Protein AF-A0A0H5SGI9-F1 (afdb_monomer)

Radius of gyration: 14.16 Å; Cα contacts (8 Å, |Δi|>4): 113; chains: 1; bounding box: 37×18×33 Å

pLDDT: mean 84.21, std 11.4, range [39.19, 93.5]

Solvent-accessible surface area (backbone atoms only — not comparable to full-atom values): 4647 Å² total; per-residue (Å²): 130,89,72,81,70,69,35,32,30,33,34,33,68,82,79,71,41,74,81,43,74,78,33,42,39,70,56,49,18,74,75,71,68,47,57,50,91,48,44,62,53,34,23,74,72,64,44,57,48,92,83,38,35,40,38,38,34,60,64,59,50,50,51,51,53,50,50,54,51,51,48,35,72,77,36,76,78,67,73,132

Structure (mmCIF, N/CA/C/O backbone):
data_AF-A0A0H5SGI9-F1
#
_entry.id   AF-A0A0H5SGI9-F1
#
loop_
_atom_site.group_PDB
_atom_site.id
_atom_site.type_symbol
_atom_site.label_atom_id
_atom_site.label_alt_id
_atom_site.label_comp_id
_atom_site.label_asym_id
_atom_site.label_entity_id
_atom_site.label_seq_id
_atom_site.pdbx_PDB_ins_code
_atom_site.Cartn_x
_atom_site.Cartn_y
_atom_site.Cartn_z
_atom_site.occupancy
_atom_site.B_iso_or_equiv
_atom_site.auth_seq_id
_atom_site.auth_comp_id
_atom_site.auth_asym_id
_atom_site.auth_atom_id
_atom_site.pdbx_PDB_model_num
ATOM 1 N N . MET A 1 1 ? 12.466 -3.855 -21.603 1.00 39.19 1 MET A N 1
ATOM 2 C CA . MET A 1 1 ? 11.237 -3.835 -20.780 1.00 39.19 1 MET A CA 1
ATOM 3 C C . MET A 1 1 ? 11.408 -2.744 -19.734 1.00 39.19 1 MET A C 1
ATOM 5 O O . MET A 1 1 ? 12.403 -2.786 -19.023 1.00 39.19 1 MET A O 1
ATOM 9 N N . LYS A 1 2 ? 10.542 -1.719 -19.702 1.00 41.16 2 LYS A N 1
ATOM 10 C CA . LYS A 1 2 ? 10.577 -0.710 -18.629 1.00 41.16 2 LYS A CA 1
ATOM 11 C C . LYS A 1 2 ? 10.242 -1.436 -17.325 1.00 41.16 2 LYS A C 1
ATOM 13 O O . LYS A 1 2 ? 9.168 -2.019 -17.232 1.00 41.16 2 LYS A O 1
ATOM 18 N N . GLY A 1 3 ? 11.190 -1.489 -16.392 1.00 54.69 3 GLY A N 1
ATOM 19 C CA . GLY A 1 3 ? 10.963 -2.099 -15.085 1.00 54.69 3 GLY A CA 1
ATOM 20 C C . GLY A 1 3 ? 9.858 -1.346 -14.351 1.00 54.69 3 GLY A C 1
ATOM 21 O O . GLY A 1 3 ? 9.821 -0.117 -14.418 1.00 54.69 3 GLY A O 1
ATOM 22 N N . ILE A 1 4 ? 8.967 -2.090 -13.694 1.00 59.53 4 ILE A N 1
ATOM 23 C CA . ILE A 1 4 ? 7.955 -1.544 -12.784 1.00 59.53 4 ILE A CA 1
ATOM 24 C C . ILE A 1 4 ? 8.673 -0.605 -11.812 1.00 59.53 4 ILE A C 1
ATOM 26 O O . ILE A 1 4 ? 9.700 -0.975 -11.229 1.00 59.53 4 ILE A O 1
ATOM 30 N N . 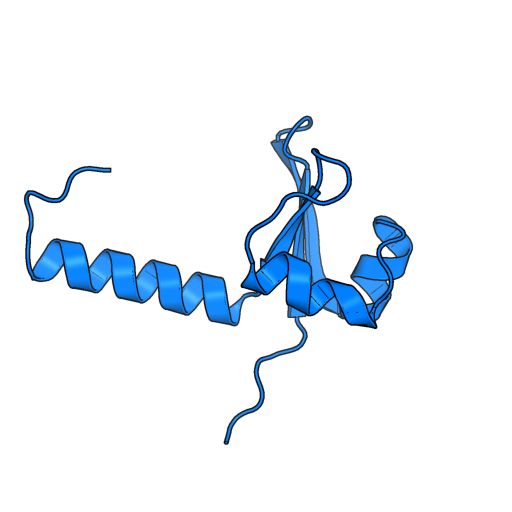SER A 1 5 ? 8.196 0.631 -11.687 1.00 66.06 5 SER A N 1
ATOM 31 C CA . SER A 1 5 ? 8.8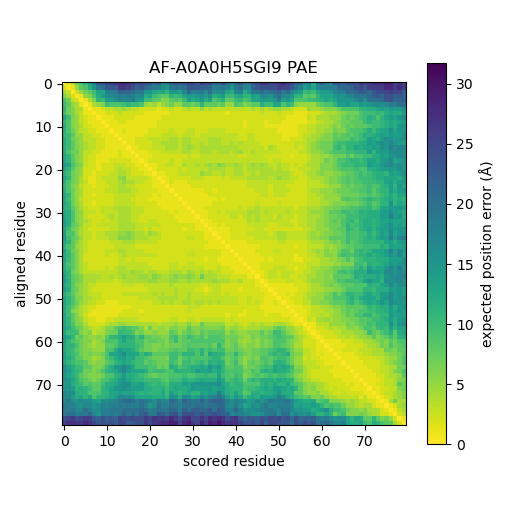09 1.587 -10.779 1.00 66.06 5 SER A CA 1
ATOM 32 C C . SER A 1 5 ? 8.664 1.077 -9.344 1.00 66.06 5 SER A C 1
ATOM 34 O O . SER A 1 5 ? 7.596 0.657 -8.900 1.00 66.06 5 SER A O 1
ATOM 36 N N . ASN A 1 6 ? 9.771 1.089 -8.599 1.00 79.62 6 ASN A N 1
ATOM 37 C CA . ASN A 1 6 ? 9.803 0.701 -7.186 1.00 79.62 6 ASN A CA 1
ATOM 38 C C . ASN A 1 6 ? 9.363 1.865 -6.286 1.00 79.62 6 ASN A C 1
ATOM 40 O O . ASN A 1 6 ? 10.019 2.160 -5.282 1.00 79.62 6 ASN A O 1
ATOM 44 N N . ILE A 1 7 ? 8.294 2.549 -6.695 1.00 90.06 7 ILE A N 1
ATOM 45 C CA . ILE A 1 7 ? 7.735 3.714 -6.022 1.00 90.06 7 ILE A CA 1
ATOM 46 C C . ILE A 1 7 ? 6.356 3.349 -5.477 1.00 90.06 7 ILE A C 1
ATOM 48 O O . ILE A 1 7 ? 5.487 2.874 -6.210 1.00 90.06 7 ILE A O 1
ATOM 52 N N . TYR A 1 8 ? 6.167 3.599 -4.186 1.00 91.44 8 TYR A N 1
ATOM 53 C CA . TYR A 1 8 ? 5.012 3.155 -3.428 1.00 91.44 8 TYR A CA 1
ATOM 54 C C . TYR A 1 8 ? 4.388 4.299 -2.634 1.00 91.44 8 TYR A C 1
ATOM 56 O O . TYR A 1 8 ? 5.080 5.185 -2.122 1.00 91.44 8 TYR A O 1
ATOM 64 N N . ASP A 1 9 ? 3.073 4.217 -2.482 1.00 92.81 9 ASP A N 1
ATOM 65 C CA . ASP A 1 9 ? 2.302 4.994 -1.522 1.00 92.81 9 ASP A CA 1
ATOM 66 C C . ASP A 1 9 ? 1.908 4.079 -0.355 1.00 92.81 9 ASP A C 1
ATOM 68 O O . ASP A 1 9 ? 1.677 2.878 -0.533 1.00 92.81 9 ASP A O 1
ATOM 72 N N . VAL A 1 10 ? 1.830 4.646 0.849 1.00 92.75 10 VAL A N 1
ATOM 73 C CA . VAL A 1 10 ? 1.356 3.947 2.049 1.00 92.75 10 VAL A CA 1
ATOM 74 C C . VAL A 1 10 ? 0.153 4.691 2.586 1.00 92.75 10 VAL A C 1
ATOM 76 O O . VAL A 1 10 ? 0.254 5.854 2.983 1.00 92.75 10 VAL A O 1
ATOM 79 N N . TYR A 1 11 ? -0.974 3.998 2.624 1.00 92.50 11 TYR A N 1
ATOM 80 C CA . TYR A 1 11 ? -2.232 4.527 3.110 1.00 92.50 11 TYR A CA 1
ATOM 81 C C . TYR A 1 1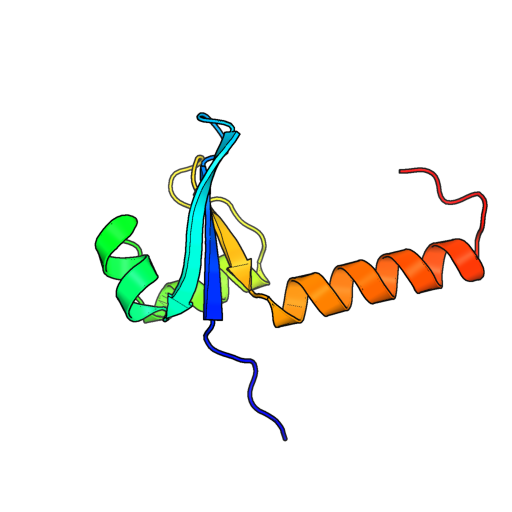1 ? -2.647 3.816 4.394 1.00 92.50 11 TYR A C 1
ATOM 83 O O . TYR A 1 11 ? -2.670 2.587 4.453 1.00 92.50 11 TYR A O 1
ATOM 91 N N . ASP A 1 12 ? -2.972 4.589 5.422 1.00 93.06 12 ASP A N 1
ATOM 92 C CA . ASP A 1 12 ? -3.536 4.087 6.666 1.00 93.06 12 ASP A CA 1
ATOM 93 C C . ASP A 1 12 ? -5.057 4.007 6.537 1.00 93.06 12 ASP A C 1
ATOM 95 O O . ASP A 1 12 ? -5.728 5.034 6.414 1.00 93.06 12 ASP A O 1
ATOM 99 N N . THR A 1 13 ? -5.607 2.793 6.553 1.00 91.81 13 THR A N 1
ATOM 100 C CA . THR A 1 13 ? -7.049 2.579 6.381 1.00 91.81 13 THR A CA 1
ATOM 101 C C . THR A 1 13 ? -7.860 2.928 7.623 1.00 91.81 13 THR A C 1
ATOM 103 O O . THR A 1 13 ? -9.065 3.125 7.507 1.00 91.81 13 THR A O 1
ATOM 106 N N . ILE A 1 14 ? -7.231 3.004 8.799 1.00 92.81 14 ILE A N 1
ATOM 107 C CA . ILE A 1 14 ? -7.906 3.356 10.055 1.00 92.81 14 ILE A CA 1
ATOM 108 C C . ILE A 1 14 ? -7.947 4.875 10.204 1.00 92.81 14 ILE A C 1
ATOM 110 O O . ILE A 1 14 ? -8.996 5.448 10.478 1.00 92.81 14 ILE A O 1
ATOM 114 N N . GLU A 1 15 ? -6.808 5.535 9.996 1.00 93.50 15 GLU A N 1
ATOM 115 C CA . GLU A 1 15 ? -6.709 6.998 10.094 1.00 93.50 15 GLU A CA 1
ATOM 116 C C . GLU A 1 15 ? -7.136 7.718 8.806 1.00 93.50 15 GLU A C 1
ATOM 118 O O . GLU A 1 15 ? -7.181 8.947 8.769 1.00 93.50 15 GLU A O 1
ATOM 123 N N . ASN A 1 16 ? -7.458 6.960 7.753 1.00 91.06 16 ASN A N 1
ATOM 124 C CA . ASN A 1 16 ? -7.958 7.443 6.467 1.00 91.06 16 ASN A CA 1
ATOM 125 C C . ASN A 1 16 ? -7.025 8.479 5.802 1.00 91.06 16 ASN A C 1
ATOM 127 O O . ASN A 1 16 ? -7.483 9.441 5.180 1.00 91.06 16 ASN A O 1
ATOM 131 N N . LYS A 1 17 ? -5.702 8.295 5.931 1.00 91.50 17 LYS A N 1
ATOM 132 C CA . LYS A 1 17 ? -4.682 9.252 5.467 1.00 91.50 17 LYS A CA 1
ATOM 133 C C . LYS A 1 17 ? -3.476 8.569 4.825 1.00 91.50 17 LYS A C 1
ATOM 135 O O . LYS A 1 17 ? -3.124 7.441 5.165 1.00 91.50 17 LYS A O 1
ATOM 140 N N . TYR A 1 18 ? -2.793 9.285 3.934 1.00 90.62 18 TYR A N 1
ATOM 141 C CA . TYR A 1 18 ? -1.499 8.841 3.415 1.00 90.62 18 TYR A CA 1
ATOM 142 C C . TYR A 1 18 ? -0.396 9.107 4.438 1.00 90.62 18 TYR A C 1
ATOM 144 O O . TYR A 1 18 ? -0.248 10.226 4.924 1.00 90.62 18 TYR A O 1
ATOM 152 N N . LEU A 1 19 ? 0.388 8.074 4.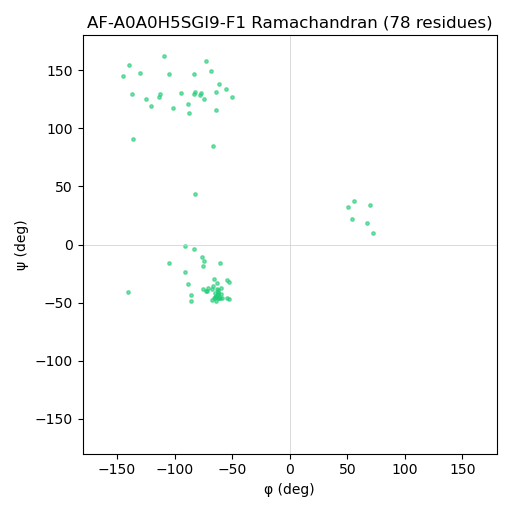740 1.00 91.00 19 LEU A N 1
ATOM 153 C CA . LEU A 1 19 ? 1.602 8.184 5.550 1.00 91.00 19 LEU A CA 1
ATOM 154 C C . LEU A 1 19 ? 2.817 8.503 4.681 1.00 91.00 19 LEU A C 1
ATOM 156 O O . LEU A 1 19 ? 3.720 9.212 5.113 1.00 91.00 19 LEU A O 1
ATOM 160 N N . LEU A 1 20 ? 2.832 7.973 3.457 1.00 91.50 20 LEU A N 1
ATOM 161 C CA . LEU A 1 20 ? 3.885 8.184 2.474 1.00 91.50 20 LEU A CA 1
ATOM 162 C C . LEU A 1 20 ? 3.283 8.243 1.075 1.00 91.50 20 LEU A C 1
ATOM 164 O O . LEU A 1 20 ? 2.336 7.516 0.771 1.00 91.50 20 LEU A O 1
ATOM 168 N N . GLN A 1 21 ? 3.871 9.079 0.225 1.00 91.94 21 GLN A N 1
ATOM 169 C CA . GLN A 1 21 ? 3.502 9.191 -1.179 1.00 91.94 21 GLN A CA 1
ATOM 170 C C . GLN A 1 21 ? 4.755 9.288 -2.041 1.00 91.94 21 GLN A C 1
ATOM 172 O O . GLN A 1 21 ? 5.613 10.135 -1.808 1.00 91.94 21 GLN A O 1
ATOM 177 N N . GLY A 1 22 ? 4.834 8.454 -3.069 1.00 89.56 22 GLY A N 1
ATOM 178 C CA . GLY A 1 22 ? 5.867 8.516 -4.087 1.00 89.56 22 GLY A CA 1
ATOM 179 C C . GLY A 1 22 ? 7.247 8.120 -3.578 1.00 89.56 22 GLY A C 1
ATOM 180 O O . GLY A 1 22 ? 8.231 8.680 -4.053 1.00 89.56 22 GLY A O 1
ATOM 181 N N . VAL A 1 23 ? 7.337 7.178 -2.636 1.00 90.19 23 VAL A N 1
ATOM 182 C CA . VAL A 1 23 ? 8.606 6.836 -1.975 1.00 90.19 23 VAL A CA 1
ATOM 183 C C . VAL A 1 23 ? 9.144 5.470 -2.372 1.00 90.19 23 VAL A C 1
ATOM 185 O O . VAL A 1 23 ? 8.430 4.614 -2.888 1.00 90.19 23 VAL A O 1
ATOM 188 N N . SER A 1 24 ? 10.429 5.247 -2.115 1.00 92.00 24 SER A N 1
ATOM 189 C CA . SER A 1 24 ? 11.076 3.964 -2.395 1.00 92.00 24 SER A CA 1
ATOM 190 C C . SER A 1 24 ? 10.650 2.860 -1.416 1.00 92.00 24 SER A C 1
ATOM 192 O O . SER A 1 24 ? 10.321 3.135 -0.264 1.00 92.00 24 SER A O 1
ATOM 194 N N . ALA A 1 25 ? 10.787 1.585 -1.808 1.00 90.69 25 ALA A N 1
ATOM 195 C CA . ALA A 1 25 ? 10.556 0.446 -0.900 1.00 90.69 25 ALA A CA 1
ATOM 196 C C . ALA A 1 25 ? 11.382 0.515 0.403 1.00 90.69 25 ALA A C 1
ATOM 198 O O . ALA A 1 25 ? 10.941 0.041 1.448 1.00 90.69 25 ALA A O 1
ATOM 199 N N . LYS A 1 26 ? 12.575 1.128 0.357 1.00 91.62 26 LYS A N 1
ATOM 200 C CA . LYS A 1 26 ? 13.432 1.348 1.534 1.00 91.62 26 LYS A CA 1
ATOM 201 C C . LYS A 1 26 ? 12.809 2.338 2.521 1.00 91.62 26 LYS A C 1
ATOM 203 O O . LYS A 1 26 ? 12.954 2.183 3.728 1.00 91.62 26 LYS A O 1
ATOM 208 N N . GLU A 1 27 ? 12.155 3.381 2.027 1.00 91.38 27 GLU A N 1
ATOM 209 C CA . GLU A 1 27 ? 11.458 4.348 2.880 1.00 91.38 27 GLU A CA 1
ATOM 210 C C . GLU A 1 27 ? 10.148 3.776 3.412 1.00 91.38 27 GLU A C 1
ATOM 212 O O . GLU A 1 27 ? 9.848 3.947 4.593 1.00 91.38 27 GLU A O 1
ATOM 217 N N . THR A 1 28 ? 9.425 3.012 2.589 1.00 92.00 28 THR A N 1
ATOM 218 C CA . THR A 1 28 ? 8.261 2.237 3.029 1.00 92.00 28 THR A CA 1
ATOM 219 C C . THR A 1 28 ? 8.613 1.317 4.198 1.00 92.00 28 THR A C 1
ATOM 221 O O . THR A 1 28 ? 7.892 1.302 5.197 1.00 92.00 28 THR A O 1
ATOM 224 N N . GLU A 1 29 ? 9.739 0.601 4.115 1.00 93.06 29 GLU A N 1
ATOM 225 C CA . GLU A 1 29 ? 10.249 -0.262 5.187 1.00 93.06 29 GLU A CA 1
ATOM 226 C C . GLU A 1 29 ? 10.496 0.515 6.482 1.00 93.06 29 GLU A C 1
ATOM 228 O O . GLU A 1 29 ? 10.046 0.088 7.541 1.00 93.06 29 GLU A O 1
ATOM 233 N N . LYS A 1 30 ? 11.139 1.685 6.412 1.00 91.12 30 LYS A N 1
ATOM 234 C CA . LYS A 1 30 ? 11.425 2.499 7.605 1.00 91.12 30 LYS A CA 1
ATOM 235 C C . LYS A 1 30 ? 10.170 2.917 8.374 1.00 91.12 30 LYS A C 1
ATOM 237 O O . LYS A 1 30 ? 10.215 2.976 9.596 1.00 91.12 30 LYS A O 1
ATOM 242 N N . ILE A 1 31 ? 9.080 3.231 7.674 1.00 86.56 31 ILE A N 1
ATOM 243 C CA . ILE A 1 31 ? 7.843 3.724 8.300 1.00 86.56 31 ILE A CA 1
ATOM 244 C C . ILE A 1 31 ? 6.939 2.582 8.758 1.00 86.56 31 ILE A C 1
ATOM 246 O O . ILE A 1 31 ? 6.371 2.633 9.845 1.00 86.56 31 ILE A O 1
ATOM 250 N N . THR A 1 32 ? 6.786 1.549 7.935 1.00 87.69 32 THR A N 1
ATOM 251 C CA . THR A 1 32 ? 5.834 0.460 8.209 1.00 87.69 32 THR A CA 1
ATOM 252 C C . THR A 1 32 ? 6.466 -0.692 8.997 1.00 87.69 32 THR A C 1
ATOM 254 O O . THR A 1 32 ? 5.768 -1.461 9.669 1.00 87.69 32 THR A O 1
ATOM 257 N N . GLY A 1 33 ? 7.791 -0.836 8.915 1.00 90.88 33 GLY A N 1
ATOM 258 C CA . GLY A 1 33 ? 8.530 -2.022 9.340 1.00 90.88 33 GLY A CA 1
ATOM 259 C C . GLY A 1 33 ? 8.339 -3.223 8.408 1.00 90.88 33 GLY A C 1
ATOM 260 O O . GLY A 1 33 ? 8.695 -4.335 8.787 1.00 90.88 33 GLY A O 1
ATOM 261 N N . LEU A 1 34 ? 7.716 -3.048 7.236 1.00 91.50 34 LEU A N 1
ATOM 262 C CA . LEU A 1 34 ? 7.575 -4.103 6.232 1.00 91.50 34 LEU A CA 1
ATOM 263 C C . LEU A 1 34 ? 8.923 -4.324 5.529 1.00 91.50 34 LEU A C 1
ATOM 265 O O . LEU A 1 34 ? 9.448 -3.365 4.962 1.00 91.50 34 LEU A O 1
ATOM 269 N N . PRO A 1 35 ? 9.472 -5.552 5.493 1.00 93.25 35 PRO A N 1
ATOM 270 C CA . PRO A 1 35 ? 10.733 -5.806 4.807 1.00 93.25 35 PRO A CA 1
ATOM 271 C C . PRO A 1 35 ? 10.688 -5.365 3.342 1.00 93.25 35 PRO A C 1
ATOM 273 O O . PRO A 1 35 ? 9.749 -5.698 2.612 1.00 93.25 35 PRO A O 1
ATOM 276 N N . ARG A 1 36 ? 11.726 -4.656 2.880 1.00 90.00 36 ARG A N 1
ATOM 277 C CA . ARG A 1 36 ? 11.772 -4.073 1.520 1.00 90.00 36 ARG A CA 1
ATOM 278 C C . ARG A 1 36 ? 11.489 -5.072 0.392 1.00 90.00 36 ARG A C 1
ATOM 280 O O . ARG A 1 36 ? 10.937 -4.699 -0.636 1.00 90.00 36 ARG A O 1
ATOM 287 N N . ASN A 1 37 ? 11.874 -6.336 0.574 1.00 88.50 37 ASN A N 1
ATOM 288 C CA . ASN A 1 37 ? 11.684 -7.410 -0.404 1.00 88.50 37 ASN A CA 1
ATOM 289 C C . ASN A 1 37 ? 10.239 -7.933 -0.459 1.00 88.50 37 ASN A C 1
ATOM 291 O O . ASN A 1 37 ? 9.915 -8.698 -1.361 1.00 88.50 37 ASN A O 1
ATOM 295 N N . GLN A 1 38 ? 9.387 -7.538 0.488 1.00 90.94 38 GLN A N 1
ATOM 296 C CA . GLN A 1 38 ? 7.966 -7.877 0.523 1.00 90.94 38 GLN A CA 1
ATOM 297 C C . GLN A 1 38 ? 7.060 -6.706 0.122 1.00 90.94 38 GLN A C 1
ATOM 299 O O . GLN A 1 38 ? 5.905 -6.944 -0.213 1.00 90.94 38 GLN A O 1
ATOM 304 N N . VAL A 1 39 ? 7.561 -5.464 0.100 1.00 90.75 39 VAL A N 1
ATOM 305 C CA . VAL A 1 39 ? 6.774 -4.262 -0.252 1.00 90.75 39 VAL A CA 1
ATOM 306 C C . VAL A 1 39 ? 6.060 -4.416 -1.598 1.00 90.75 39 VAL A C 1
ATOM 308 O O . VAL A 1 39 ? 4.860 -4.162 -1.687 1.00 90.75 39 VAL A O 1
ATOM 311 N N . SER A 1 40 ? 6.769 -4.894 -2.626 1.00 87.69 40 SER A N 1
ATOM 312 C CA . SER A 1 40 ? 6.185 -5.128 -3.951 1.00 87.69 40 SER A CA 1
ATOM 313 C C . SER A 1 40 ? 5.072 -6.169 -3.916 1.00 87.69 40 SER A C 1
ATOM 315 O O . SER A 1 40 ? 4.038 -5.971 -4.539 1.00 87.69 40 SER A O 1
ATOM 317 N N . ARG A 1 41 ? 5.252 -7.251 -3.155 1.00 88.25 41 ARG A N 1
ATOM 318 C CA . ARG A 1 41 ? 4.263 -8.323 -3.038 1.00 88.25 41 ARG A CA 1
ATOM 319 C C . ARG A 1 41 ? 2.958 -7.818 -2.431 1.00 88.25 41 ARG A C 1
ATOM 321 O O . ARG A 1 41 ? 1.903 -8.071 -2.989 1.00 88.25 41 ARG A O 1
ATOM 328 N N . TYR A 1 42 ? 3.031 -7.045 -1.348 1.00 91.25 42 TYR A N 1
ATOM 329 C CA . TYR A 1 42 ? 1.836 -6.442 -0.748 1.00 91.25 42 TYR A CA 1
ATOM 330 C C . TYR A 1 42 ? 1.136 -5.463 -1.696 1.00 91.25 42 TYR A C 1
ATOM 332 O O . TYR A 1 42 ?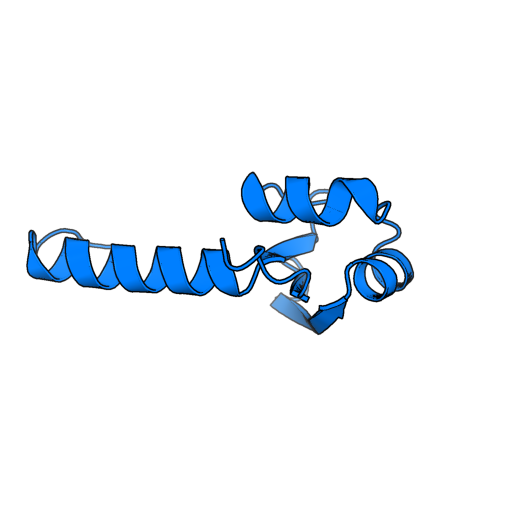 -0.091 -5.434 -1.741 1.00 91.25 42 TYR A O 1
ATOM 340 N N . ALA A 1 43 ? 1.905 -4.690 -2.467 1.00 88.62 43 ALA A N 1
ATOM 341 C CA . ALA A 1 43 ? 1.346 -3.782 -3.461 1.00 88.62 43 ALA A CA 1
ATOM 342 C C . ALA A 1 43 ? 0.631 -4.523 -4.605 1.00 88.62 43 ALA A C 1
ATOM 344 O O . ALA A 1 43 ? -0.490 -4.159 -4.950 1.00 88.62 43 ALA A O 1
ATOM 345 N N . ILE A 1 44 ? 1.265 -5.568 -5.149 1.00 84.00 44 ILE A N 1
ATOM 346 C CA . ILE A 1 44 ? 0.755 -6.376 -6.269 1.00 84.00 44 ILE A CA 1
ATOM 347 C C . ILE A 1 44 ? -0.477 -7.176 -5.846 1.00 84.00 44 ILE A C 1
ATOM 349 O O . ILE A 1 44 ? -1.496 -7.165 -6.533 1.00 84.00 44 ILE A O 1
ATOM 353 N N . ASP A 1 45 ? -0.398 -7.849 -4.697 1.00 85.12 45 ASP A N 1
ATOM 354 C CA . ASP A 1 45 ? -1.474 -8.710 -4.205 1.00 85.12 45 ASP A CA 1
ATOM 355 C C . ASP A 1 45 ? -2.652 -7.878 -3.650 1.00 85.12 45 ASP A C 1
ATOM 357 O O . ASP A 1 45 ? -3.740 -8.405 -3.421 1.00 85.12 45 ASP A O 1
ATOM 361 N N . GLY A 1 46 ? -2.452 -6.573 -3.417 1.00 82.75 46 GLY A N 1
ATOM 362 C CA . GLY A 1 46 ? -3.471 -5.659 -2.896 1.00 82.75 46 GLY A CA 1
ATOM 363 C C . GLY A 1 46 ? -3.898 -5.953 -1.453 1.00 82.75 46 GLY A C 1
ATOM 364 O O . GLY A 1 46 ? -4.967 -5.509 -1.030 1.00 82.75 46 GLY A O 1
ATOM 365 N N . ILE A 1 47 ? -3.085 -6.704 -0.705 1.00 88.38 47 ILE A N 1
ATOM 366 C CA . ILE A 1 47 ? -3.359 -7.137 0.672 1.00 88.38 47 ILE A CA 1
ATOM 367 C C . ILE A 1 47 ? -2.962 -6.029 1.659 1.00 88.38 47 ILE A C 1
ATOM 369 O O . ILE A 1 47 ? -1.991 -5.298 1.448 1.00 88.38 47 ILE A O 1
ATOM 373 N N . LEU A 1 48 ? -3.697 -5.911 2.768 1.00 90.94 48 LEU A N 1
ATOM 374 C CA . LEU A 1 48 ? -3.341 -5.001 3.856 1.00 90.94 48 LEU A CA 1
ATOM 375 C C . LEU A 1 48 ? -2.198 -5.573 4.698 1.00 90.94 48 LEU A C 1
ATOM 377 O O . LEU A 1 48 ? -2.253 -6.703 5.176 1.00 90.94 48 LEU A O 1
ATOM 381 N N . TYR A 1 49 ? -1.175 -4.765 4.943 1.00 92.25 49 TYR A N 1
ATOM 382 C CA . TYR A 1 49 ? -0.138 -5.098 5.907 1.00 92.25 49 TYR A CA 1
ATOM 383 C C . TYR A 1 49 ? -0.593 -4.748 7.328 1.00 92.25 49 TYR A C 1
ATOM 385 O O . TYR A 1 49 ? -1.073 -3.636 7.572 1.00 92.25 49 TYR A O 1
ATOM 393 N N . LYS A 1 50 ? -0.426 -5.693 8.267 1.00 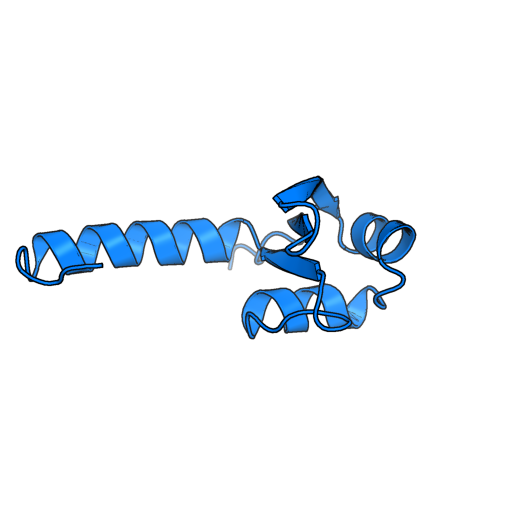92.94 50 LYS A N 1
ATOM 394 C CA . LYS A 1 50 ? -0.912 -5.590 9.661 1.00 92.94 50 LYS A CA 1
ATOM 395 C C . LYS A 1 50 ? -2.397 -5.204 9.749 1.00 92.94 50 LYS A C 1
ATOM 397 O O . LYS A 1 50 ? -2.773 -4.444 10.636 1.00 92.94 50 LYS A O 1
ATOM 402 N N . ASP A 1 51 ? -3.197 -5.640 8.775 1.00 93.19 51 ASP A N 1
ATOM 403 C CA . ASP A 1 51 ? -4.629 -5.329 8.666 1.00 93.19 51 ASP A CA 1
ATOM 404 C C . ASP A 1 51 ? -4.965 -3.822 8.693 1.00 93.19 51 ASP A C 1
ATOM 406 O O . ASP A 1 51 ? -6.083 -3.427 9.017 1.00 93.19 51 ASP A O 1
ATOM 410 N N . ARG A 1 52 ? -3.994 -2.957 8.355 1.00 93.31 52 ARG A N 1
ATOM 411 C CA . ARG A 1 52 ? -4.110 -1.494 8.498 1.00 93.31 52 ARG A CA 1
ATOM 412 C C . ARG A 1 52 ? -3.500 -0.709 7.346 1.00 93.31 52 ARG A C 1
ATOM 414 O O . ARG A 1 52 ? -4.041 0.313 6.933 1.00 93.31 52 ARG A O 1
ATOM 421 N N . TYR A 1 53 ? -2.343 -1.131 6.852 1.00 93.44 53 TYR A N 1
ATOM 422 C CA . TYR A 1 53 ? -1.599 -0.348 5.872 1.00 93.44 53 TYR A CA 1
ATOM 423 C C . TYR A 1 53 ? -1.803 -0.915 4.480 1.00 93.44 53 TYR A C 1
ATOM 425 O O . TYR A 1 53 ? -1.397 -2.039 4.186 1.00 93.44 53 TYR A O 1
ATOM 433 N N . ARG A 1 54 ? -2.393 -0.114 3.600 1.00 93.06 54 ARG A N 1
ATOM 434 C CA . ARG A 1 54 ? -2.464 -0.424 2.1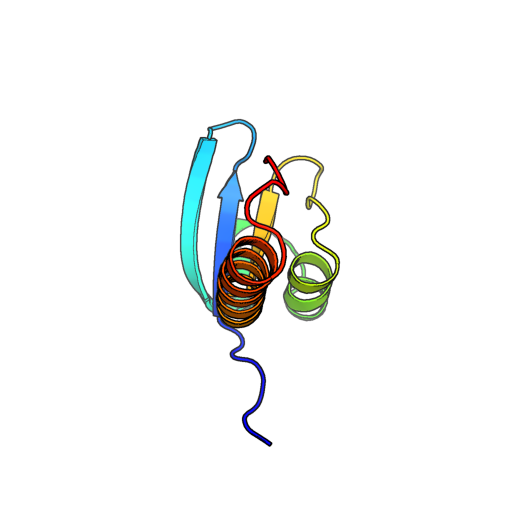79 1.00 93.06 54 ARG A CA 1
ATOM 435 C C . ARG A 1 54 ? -1.216 0.115 1.495 1.00 93.06 54 ARG A C 1
ATOM 437 O O . ARG A 1 54 ? -0.959 1.318 1.531 1.00 93.06 54 ARG A O 1
ATOM 444 N N . ILE A 1 55 ? -0.463 -0.779 0.867 1.00 92.81 55 ILE A N 1
ATOM 445 C CA . ILE A 1 55 ? 0.675 -0.424 0.020 1.00 92.81 55 ILE A CA 1
ATOM 446 C C . ILE A 1 55 ? 0.168 -0.355 -1.417 1.00 92.81 55 ILE A C 1
ATOM 448 O O . ILE A 1 55 ? -0.520 -1.266 -1.869 1.00 92.81 55 ILE A O 1
ATOM 452 N N . VAL A 1 56 ? 0.471 0.726 -2.128 1.00 89.62 56 VAL A N 1
ATOM 453 C CA . VAL A 1 56 ? 0.023 0.923 -3.512 1.00 89.62 56 VAL A CA 1
ATOM 454 C C . VAL A 1 56 ? 1.235 1.180 -4.390 1.00 89.62 56 VAL A C 1
ATOM 456 O O . VAL A 1 56 ? 2.012 2.090 -4.112 1.00 89.62 56 VAL A O 1
ATOM 459 N N . ASN A 1 57 ? 1.401 0.387 -5.449 1.00 88.25 57 ASN A N 1
ATOM 460 C CA . ASN A 1 57 ? 2.355 0.695 -6.508 1.00 88.25 57 ASN A CA 1
ATOM 461 C C . ASN A 1 57 ? 1.701 1.681 -7.487 1.00 88.25 57 ASN A C 1
ATOM 463 O O . ASN A 1 57 ? 0.579 1.456 -7.949 1.00 88.25 57 ASN A O 1
ATOM 467 N N . LYS A 1 58 ? 2.390 2.779 -7.810 1.00 79.50 58 LYS A N 1
ATOM 468 C CA . LYS A 1 58 ? 1.831 3.816 -8.691 1.00 79.50 58 LYS A CA 1
ATOM 469 C C . LYS A 1 58 ? 1.587 3.353 -10.125 1.00 79.50 58 LYS A C 1
ATOM 471 O O . LYS A 1 58 ? 0.686 3.883 -10.774 1.00 79.50 58 LYS A O 1
ATOM 476 N N . ASP A 1 59 ? 2.365 2.404 -10.629 1.00 76.81 59 ASP A N 1
ATOM 477 C CA . ASP A 1 59 ? 2.153 1.859 -11.969 1.00 76.81 59 ASP A CA 1
ATOM 478 C C . ASP A 1 59 ? 0.915 0.951 -11.995 1.00 76.81 59 ASP A C 1
ATOM 480 O O . ASP A 1 59 ? 0.090 1.081 -12.900 1.00 76.81 59 ASP A O 1
ATOM 484 N N . ASP A 1 60 ? 0.699 0.139 -10.956 1.00 72.06 60 ASP A N 1
ATOM 485 C CA . ASP A 1 60 ? -0.510 -0.690 -10.827 1.00 72.06 60 ASP A CA 1
ATOM 486 C C . ASP A 1 60 ? -1.769 0.158 -10.625 1.00 72.06 60 ASP A C 1
ATOM 488 O O . ASP A 1 60 ? -2.828 -0.153 -11.174 1.00 72.06 60 ASP A O 1
ATOM 492 N N . GLN A 1 61 ? -1.664 1.273 -9.896 1.00 72.75 61 GLN A N 1
ATOM 493 C CA . GLN A 1 61 ? -2.768 2.221 -9.768 1.00 72.75 61 GLN A CA 1
ATOM 494 C C . GLN A 1 61 ? -3.172 2.791 -11.132 1.00 72.75 61 GLN A C 1
ATOM 496 O O . GLN A 1 61 ? -4.359 2.806 -11.458 1.00 72.75 61 GLN A O 1
ATOM 501 N N . LYS A 1 62 ? -2.201 3.208 -11.954 1.00 77.38 62 LYS A N 1
ATOM 502 C CA . LYS A 1 62 ? -2.477 3.702 -13.310 1.00 77.38 62 LYS A CA 1
ATOM 503 C C . LYS A 1 62 ? -3.113 2.627 -14.183 1.00 77.38 62 LYS A C 1
ATOM 505 O O . LYS A 1 62 ? -4.080 2.921 -14.876 1.00 77.38 62 LYS A O 1
ATOM 510 N N . LEU A 1 63 ? -2.620 1.389 -14.112 1.00 75.19 63 LEU A N 1
ATOM 511 C CA . LEU A 1 63 ? -3.201 0.262 -14.842 1.00 75.19 63 LEU A CA 1
ATOM 512 C C . LEU A 1 63 ? -4.641 -0.024 -14.395 1.00 75.19 63 LEU A C 1
ATOM 514 O O . LEU A 1 63 ? -5.510 -0.225 -15.241 1.00 75.19 63 LEU A O 1
ATOM 518 N N . MET A 1 64 ? -4.937 0.011 -13.091 1.00 71.88 64 MET A N 1
ATOM 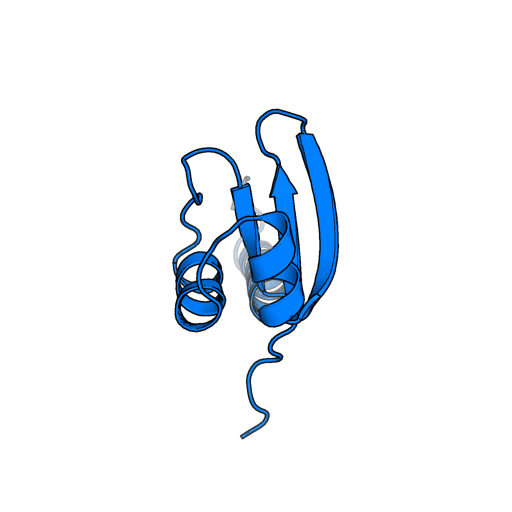519 C CA . MET A 1 64 ? -6.307 -0.129 -12.582 1.00 71.88 64 MET A CA 1
ATOM 520 C C . MET A 1 64 ? -7.214 1.029 -13.009 1.00 71.88 64 MET A C 1
ATOM 522 O O . MET A 1 64 ? -8.375 0.804 -13.348 1.00 71.88 64 MET A O 1
ATOM 526 N N . GLU A 1 65 ? -6.727 2.268 -12.981 1.00 80.12 65 GLU A N 1
ATOM 527 C CA . GLU A 1 65 ? -7.473 3.447 -13.435 1.00 80.12 65 GLU A CA 1
ATOM 528 C C . GLU A 1 65 ? -7.774 3.372 -14.936 1.00 80.12 65 GLU A C 1
ATOM 530 O O . GLU A 1 65 ? -8.911 3.604 -15.355 1.00 80.12 65 GLU A O 1
ATOM 535 N N . GLU A 1 66 ? -6.790 2.975 -15.741 1.00 82.38 66 GLU A N 1
ATOM 536 C CA . GLU A 1 66 ? -6.939 2.769 -17.178 1.00 82.38 66 GLU A CA 1
ATOM 537 C C . GLU A 1 66 ? -7.908 1.621 -17.478 1.00 82.38 66 GLU A C 1
ATOM 539 O O . GLU A 1 66 ? -8.841 1.794 -18.264 1.00 82.38 66 GLU A O 1
ATOM 544 N N . TRP A 1 67 ? -7.786 0.493 -16.777 1.00 77.25 67 TRP A N 1
ATOM 545 C CA . TRP A 1 67 ? -8.728 -0.620 -16.885 1.00 77.25 67 TRP A CA 1
ATOM 546 C C . TRP A 1 67 ? -10.155 -0.211 -16.504 1.00 77.25 67 TRP A C 1
ATOM 548 O O . TRP A 1 67 ? -11.115 -0.533 -17.207 1.00 77.25 67 TRP A O 1
ATOM 558 N N . ASN A 1 68 ? -10.312 0.561 -15.426 1.00 77.12 68 ASN A N 1
ATOM 559 C CA . ASN A 1 68 ? -11.605 1.100 -15.014 1.00 77.12 68 ASN A CA 1
ATOM 560 C C . ASN A 1 68 ? -12.198 2.031 -16.072 1.00 77.12 68 ASN A C 1
ATOM 562 O O . ASN A 1 68 ? -13.402 1.978 -16.320 1.00 77.12 68 ASN A O 1
ATOM 566 N N . ARG A 1 69 ? -11.377 2.859 -16.719 1.00 84.44 69 ARG A N 1
ATOM 567 C CA . ARG A 1 69 ? -11.818 3.711 -17.825 1.00 84.44 69 ARG A CA 1
ATOM 568 C C . ARG A 1 69 ? -12.278 2.871 -19.016 1.00 84.44 69 ARG A C 1
ATOM 570 O O . ARG A 1 69 ? -13.372 3.096 -19.528 1.00 84.44 69 ARG A O 1
ATOM 577 N N . VAL A 1 70 ? -11.480 1.886 -19.424 1.00 85.88 70 VAL A N 1
ATOM 578 C CA . VAL A 1 70 ? -11.786 0.996 -20.554 1.00 85.88 70 VAL A CA 1
ATOM 579 C C . VAL A 1 70 ? -13.063 0.195 -20.299 1.00 85.88 70 VAL A C 1
ATOM 581 O O . VAL A 1 70 ? -13.937 0.174 -21.164 1.00 85.88 70 VAL A O 1
ATOM 584 N N . ARG A 1 71 ? -13.250 -0.395 -19.109 1.00 80.19 71 ARG A N 1
ATOM 585 C CA . ARG A 1 71 ? -14.469 -1.176 -18.821 1.00 80.19 71 ARG A CA 1
ATOM 586 C C . ARG A 1 71 ? -15.739 -0.324 -18.865 1.00 80.19 71 ARG A C 1
ATOM 588 O O . ARG A 1 71 ? -16.774 -0.841 -19.259 1.00 80.19 71 ARG A O 1
ATOM 595 N N . ILE A 1 72 ? -15.670 0.955 -18.476 1.00 82.81 72 ILE A N 1
ATOM 596 C CA . ILE A 1 72 ? -16.814 1.881 -18.538 1.00 82.81 72 ILE A CA 1
ATOM 597 C C . ILE A 1 72 ? -17.128 2.246 -19.993 1.00 82.81 72 ILE A C 1
ATOM 599 O O . ILE A 1 72 ? -18.295 2.340 -20.354 1.00 82.81 72 ILE A O 1
ATOM 603 N N . ILE A 1 73 ? -16.111 2.414 -20.842 1.00 84.44 73 ILE A N 1
ATOM 604 C CA . ILE A 1 73 ? -16.312 2.648 -22.281 1.00 84.44 73 ILE A CA 1
ATOM 605 C C . ILE A 1 73 ? -16.973 1.425 -22.934 1.00 84.44 73 ILE A C 1
ATOM 607 O O . ILE A 1 73 ? -17.927 1.577 -23.692 1.00 84.44 73 ILE A O 1
ATOM 611 N N . ILE A 1 74 ? -16.489 0.219 -22.623 1.00 84.12 74 ILE A N 1
ATOM 612 C CA . ILE A 1 74 ? -16.999 -1.040 -23.192 1.00 84.12 74 ILE A CA 1
ATOM 613 C C . ILE A 1 74 ? -18.389 -1.384 -22.639 1.00 84.12 74 ILE A C 1
ATOM 615 O O . ILE A 1 74 ? -19.254 -1.852 -23.375 1.00 84.12 74 ILE A O 1
ATOM 619 N N . ASN A 1 75 ? -18.622 -1.153 -21.347 1.00 81.06 75 ASN A N 1
ATOM 620 C CA . ASN A 1 75 ? -19.902 -1.377 -20.689 1.00 81.06 75 ASN A CA 1
ATOM 621 C C . ASN A 1 75 ? -20.242 -0.198 -19.761 1.00 81.06 75 ASN A C 1
ATOM 623 O O . ASN A 1 75 ? -19.948 -0.241 -18.561 1.00 81.06 75 ASN A O 1
ATOM 627 N N . PRO A 1 76 ? -20.948 0.823 -20.276 1.00 73.94 76 PRO A N 1
ATOM 628 C CA . PRO A 1 76 ? -21.326 2.006 -19.500 1.00 73.94 76 PRO A CA 1
ATOM 629 C C . PRO A 1 76 ? -22.209 1.707 -18.281 1.00 73.94 76 PRO A C 1
ATOM 631 O O . PRO A 1 76 ? -22.350 2.551 -17.399 1.00 73.94 76 PRO A O 1
ATOM 634 N N . LYS A 1 77 ? -22.817 0.512 -18.212 1.00 79.50 77 LYS A N 1
ATOM 635 C CA . LYS A 1 77 ? -23.652 0.068 -17.087 1.00 79.50 77 LYS A CA 1
ATOM 636 C C . LYS A 1 77 ? -22.873 -0.674 -16.000 1.00 79.50 77 LYS A C 1
ATOM 638 O O . LYS A 1 77 ? -23.483 -1.060 -15.003 1.00 79.50 77 LYS A O 1
ATOM 643 N N . ALA A 1 78 ? -21.564 -0.877 -16.159 1.00 70.69 78 ALA A N 1
ATOM 644 C CA . ALA A 1 78 ? -20.703 -1.419 -15.114 1.00 70.69 78 ALA A CA 1
ATOM 645 C C . ALA A 1 78 ? -20.609 -0.409 -13.953 1.00 70.69 78 ALA A C 1
ATOM 647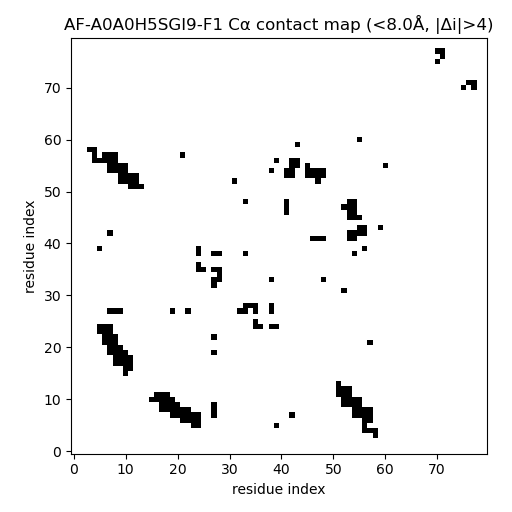 O O . ALA A 1 78 ? -19.724 0.444 -13.915 1.00 70.69 78 ALA A O 1
ATOM 648 N N . LYS A 1 79 ? -21.585 -0.443 -13.040 1.00 62.62 79 LYS A N 1
ATOM 649 C CA . LYS A 1 79 ? -21.602 0.398 -11.837 1.00 62.62 79 LYS A CA 1
ATOM 650 C C . LYS A 1 79 ? -20.490 -0.017 -10.863 1.00 62.62 79 LYS A C 1
ATOM 652 O O . LYS A 1 79 ? -20.094 -1.180 -10.838 1.00 62.62 79 LYS A O 1
ATOM 657 N N . ARG A 1 80 ? -20.000 0.984 -10.118 1.00 58.19 80 ARG A N 1
ATOM 658 C CA . ARG A 1 80 ? -19.070 0.855 -8.983 1.00 58.19 80 ARG A CA 1
ATOM 659 C C . ARG A 1 80 ? -19.629 -0.052 -7.897 1.00 58.19 80 ARG A C 1
ATOM 661 O O . ARG A 1 80 ? -20.849 0.056 -7.646 1.00 58.19 80 ARG A O 1
#

Organism: Herbinix hemicellulosilytica (NCBI:txid1564487)

Foldseek 3Di:
DPDQDQFKWKAFPVVRDTPDGRDHLVVVCVVLVPPSVCLVVQQVVQHADVNTIGIHRPVVVVVVVVVVVVVCVVPVPPDD

Secondary structure (DSSP, 8-state):
--PPP-EEEEEETTTTEEEEEEEEHHHHHHHH---HHHHHHHHHHTPEETTTEEEEEHHHHHHHHHHHHHHHHH-TT---

Nearest PDB structures (foldseek):
  3ezw-assembly1_B  TM=3.639E-01  e=2.571E+00  Escherichia coli K-12
  6ude-assembly1_C  TM=3.627E-01  e=3.600E+00  Elizabethkingia anophelis NUHP1
  6ude-assembly1_D  TM=3.623E-01  e=4.406E+00  Elizabethkingia anophelis NUHP1
  6xf2-assembly2_D  TM=3.639E-01  e=8.635E+00  Homo sapiens

Mean predicted aligned error: 7.09 Å

Sequence (80 aa):
MKGISNIYDVYDTIENKYLLQGVSAKETEKITGLPRNQVSRYAIDGILYKDRYRIVNKDDQKLMEEWNRVRIIINPKAKR